Protein AF-X1VHM4-F1 (afdb_monomer_lite)

Secondary structure (DSSP, 8-state):
--PPPPP-EEEE-TTSEEEEEEGGGTEEEEEE--TTT-TTHHHHHHHHHHHH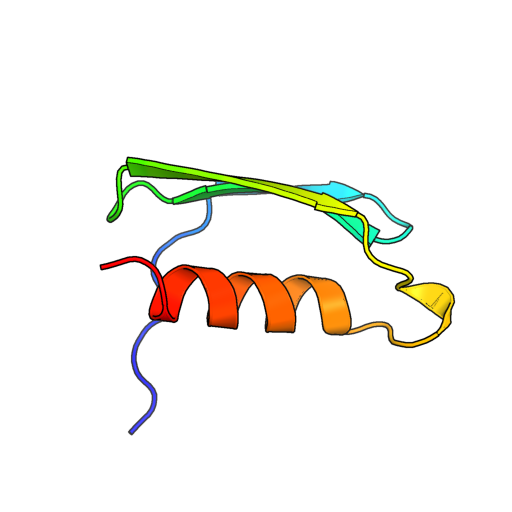--

Foldseek 3Di:
DDDDQADWDWDADPQAWTWTAGVVQRDIDTDGDRCVVPVCVNVVVVSVVSVVRD

pLDDT: mean 91.12, std 7.69, range [56.88, 97.69]

Structure (mmCIF, N/CA/C/O backbone):
data_AF-X1VHM4-F1
#
_entry.id   AF-X1VHM4-F1
#
loop_
_atom_site.group_PDB
_atom_site.id
_atom_site.type_symbol
_atom_site.label_atom_id
_atom_site.label_alt_id
_atom_site.label_comp_id
_atom_site.label_asym_id
_atom_site.label_entity_id
_atom_site.label_seq_id
_atom_site.pdbx_PDB_ins_code
_atom_site.Cartn_x
_atom_site.Cartn_y
_atom_site.Cartn_z
_atom_site.occupancy
_atom_site.B_iso_or_equiv
_atom_site.auth_seq_id
_atom_site.auth_comp_id
_atom_site.auth_asym_id
_atom_site.auth_atom_id
_atom_site.pdbx_PDB_model_num
ATOM 1 N N . PRO A 1 1 ? -5.189 -21.097 1.352 1.00 56.88 1 PRO A N 1
ATOM 2 C CA . PRO A 1 1 ? -6.441 -20.300 1.360 1.00 56.88 1 PRO A CA 1
ATOM 3 C C . PRO A 1 1 ? -6.131 -18.801 1.240 1.00 56.88 1 PRO A C 1
ATOM 5 O O . PRO A 1 1 ? -5.289 -18.307 1.986 1.00 56.88 1 PRO A O 1
ATOM 8 N N . PHE A 1 2 ? -6.750 -18.100 0.286 1.00 68.31 2 PHE A N 1
ATOM 9 C CA . PHE A 1 2 ? -6.588 -16.652 0.129 1.00 68.31 2 PHE A CA 1
ATOM 10 C C . PHE A 1 2 ? -7.152 -15.952 1.370 1.00 68.31 2 PHE A C 1
ATOM 12 O O . PHE A 1 2 ? -8.352 -16.025 1.625 1.00 68.31 2 PHE A O 1
ATOM 19 N N . LYS A 1 3 ? -6.282 -15.344 2.185 1.00 73.56 3 LYS A N 1
ATOM 20 C CA . LYS A 1 3 ? -6.731 -14.472 3.273 1.00 73.56 3 LYS A CA 1
ATOM 21 C C . LYS A 1 3 ? -7.170 -13.146 2.651 1.00 73.56 3 LYS A C 1
ATOM 23 O O . LYS A 1 3 ? -6.420 -12.631 1.819 1.00 73.56 3 LYS A O 1
ATOM 28 N N . PRO A 1 4 ? -8.340 -12.607 3.019 1.00 80.69 4 PRO A N 1
ATOM 29 C CA . PRO A 1 4 ? -8.722 -11.274 2.584 1.00 80.69 4 PRO A CA 1
ATOM 30 C C . PRO A 1 4 ? -7.671 -10.269 3.072 1.00 80.69 4 PRO A C 1
ATOM 32 O O . PRO A 1 4 ? -7.270 -10.289 4.235 1.00 80.69 4 PRO A O 1
ATOM 35 N N . THR A 1 5 ? -7.177 -9.435 2.161 1.00 83.81 5 THR A N 1
ATOM 36 C CA . THR A 1 5 ? -6.383 -8.251 2.507 1.00 83.81 5 THR A CA 1
ATOM 37 C C . THR A 1 5 ? -7.317 -7.184 3.074 1.00 83.81 5 THR A C 1
ATOM 39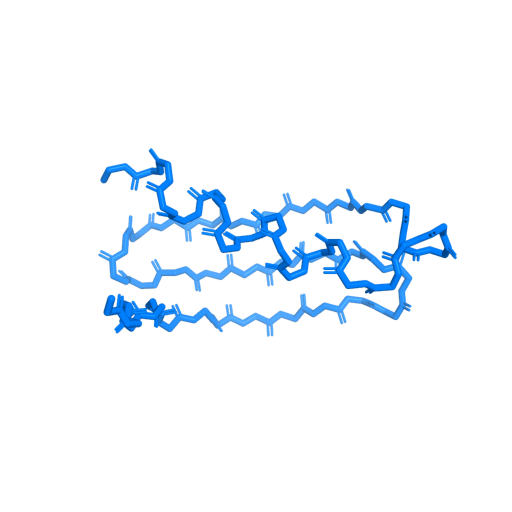 O O . THR A 1 5 ? -8.375 -6.981 2.478 1.00 83.81 5 THR A O 1
ATOM 42 N N . PRO A 1 6 ? -6.957 -6.511 4.182 1.00 91.12 6 PRO A N 1
ATOM 43 C CA . PRO A 1 6 ? -7.767 -5.424 4.719 1.00 91.12 6 PRO A CA 1
ATOM 44 C C . PRO A 1 6 ? -7.831 -4.257 3.731 1.00 91.12 6 PRO A C 1
ATOM 46 O O . PRO A 1 6 ? -6.955 -4.107 2.869 1.00 91.12 6 PRO A O 1
ATOM 49 N N . ASP A 1 7 ? -8.855 -3.421 3.891 1.00 94.00 7 ASP A N 1
ATOM 50 C CA . ASP A 1 7 ? -9.023 -2.221 3.082 1.00 94.00 7 ASP A CA 1
ATOM 51 C C . ASP A 1 7 ? -7.834 -1.272 3.261 1.00 94.00 7 ASP A C 1
ATOM 53 O O . ASP A 1 7 ? -7.361 -1.016 4.371 1.00 94.00 7 ASP A O 1
ATOM 57 N N . MET A 1 8 ? -7.353 -0.738 2.140 1.00 95.06 8 MET A N 1
ATOM 58 C CA . MET A 1 8 ? -6.275 0.244 2.092 1.00 95.06 8 MET A CA 1
ATOM 59 C C . MET A 1 8 ? -6.783 1.472 1.345 1.00 95.06 8 MET A C 1
ATOM 61 O O . MET A 1 8 ? -7.061 1.410 0.148 1.00 95.06 8 MET A O 1
ATOM 65 N N . ILE A 1 9 ? -6.897 2.593 2.051 1.00 97.50 9 ILE A N 1
ATOM 66 C CA . ILE A 1 9 ? -7.460 3.840 1.531 1.00 97.50 9 ILE A CA 1
ATOM 67 C C . ILE A 1 9 ? -6.309 4.804 1.269 1.00 97.50 9 ILE A C 1
ATOM 69 O O . ILE A 1 9 ? -5.576 5.159 2.190 1.00 97.50 9 ILE A O 1
ATOM 73 N N . GLY A 1 10 ? -6.118 5.226 0.022 1.00 96.31 10 GLY A N 1
ATOM 74 C CA . GLY A 1 10 ? -4.998 6.097 -0.315 1.00 96.31 10 GLY A CA 1
ATOM 75 C C . GLY A 1 10 ? -4.693 6.162 -1.800 1.00 96.31 10 GLY A C 1
ATOM 76 O O . GLY A 1 10 ? -5.545 5.866 -2.638 1.00 96.31 10 GLY A O 1
ATOM 77 N N . HIS A 1 11 ? -3.467 6.572 -2.117 1.00 96.31 11 HIS A N 1
ATOM 78 C CA . HIS A 1 11 ? -3.046 6.827 -3.487 1.00 96.31 11 HIS A CA 1
ATOM 79 C C . HIS A 1 11 ? -1.637 6.295 -3.766 1.00 96.31 11 HIS A C 1
ATOM 81 O O . HIS A 1 11 ? -0.729 6.384 -2.934 1.00 96.31 11 HIS A O 1
ATOM 87 N N . CY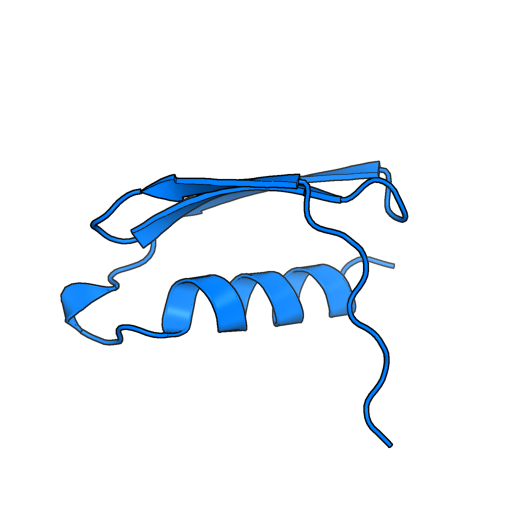S A 1 12 ? -1.438 5.789 -4.985 1.00 94.81 12 CYS A N 1
ATOM 88 C CA . CYS A 1 12 ? -0.122 5.482 -5.535 1.00 94.81 12 CYS A CA 1
ATOM 89 C C . CYS A 1 12 ? 0.246 6.493 -6.630 1.00 94.81 12 CYS A C 1
ATOM 91 O O . CYS A 1 12 ? -0.523 6.740 -7.556 1.00 94.81 12 CYS A O 1
ATOM 93 N N . GLY A 1 13 ? 1.428 7.092 -6.531 1.00 93.06 13 GLY A N 1
ATOM 94 C CA . GLY A 1 13 ? 1.995 7.902 -7.605 1.00 93.06 13 GLY A CA 1
ATOM 95 C C . GLY A 1 13 ? 2.366 7.046 -8.820 1.00 93.06 13 GLY A C 1
ATOM 96 O O . GLY A 1 13 ? 2.607 5.845 -8.699 1.00 93.06 13 GLY A O 1
ATOM 97 N N . SER A 1 14 ? 2.468 7.681 -9.988 1.00 89.31 14 SER A N 1
ATOM 98 C CA . SER A 1 14 ? 2.762 7.018 -11.269 1.00 89.31 14 SER A CA 1
ATOM 99 C C . SER A 1 14 ? 4.139 6.345 -11.341 1.00 89.31 14 SER A C 1
ATOM 101 O O . SER A 1 14 ? 4.366 5.526 -12.227 1.00 89.31 14 SER A O 1
ATOM 103 N N . THR A 1 15 ? 5.056 6.690 -10.432 1.00 89.75 15 THR A N 1
ATOM 104 C CA . THR A 1 15 ? 6.449 6.216 -10.426 1.00 89.75 15 THR A CA 1
ATOM 105 C C . THR A 1 15 ? 6.854 5.547 -9.109 1.00 89.75 15 THR A C 1
ATOM 107 O O . THR A 1 15 ? 8.024 5.575 -8.734 1.00 89.75 15 THR A O 1
ATOM 110 N N . GLY A 1 16 ? 5.903 4.951 -8.384 1.00 91.69 16 GLY A N 1
ATOM 111 C CA . GLY A 1 16 ? 6.199 4.099 -7.224 1.00 91.69 16 GLY A CA 1
ATOM 112 C C . GLY A 1 16 ? 6.126 4.765 -5.849 1.00 91.69 16 GLY A C 1
ATOM 113 O O . GLY A 1 16 ? 6.494 4.131 -4.862 1.00 91.69 16 GLY A O 1
ATOM 114 N N . SER A 1 17 ? 5.644 6.004 -5.741 1.00 95.69 17 SER A N 1
ATOM 115 C CA . SER A 1 17 ? 5.291 6.598 -4.441 1.00 95.69 17 SER A CA 1
ATOM 116 C C . SER A 1 17 ? 3.972 6.021 -3.924 1.00 95.69 17 SER A C 1
ATOM 118 O O . SER A 1 17 ? 3.055 5.799 -4.710 1.00 95.69 17 SER A O 1
ATOM 120 N N . VAL A 1 18 ? 3.842 5.805 -2.617 1.00 96.81 18 VAL A N 1
ATOM 121 C CA . VAL A 1 18 ? 2.612 5.306 -1.980 1.00 96.81 18 VAL A CA 1
ATOM 122 C C . VAL A 1 18 ? 2.303 6.085 -0.706 1.00 96.81 18 VAL A C 1
ATOM 124 O O . VAL A 1 18 ? 3.219 6.446 0.030 1.00 96.81 18 VAL A O 1
ATOM 127 N N . ALA A 1 19 ? 1.018 6.323 -0.446 1.00 97.62 19 ALA A N 1
ATOM 128 C CA . ALA A 1 19 ? 0.508 6.845 0.819 1.00 97.62 19 ALA A CA 1
ATOM 129 C C . ALA A 1 19 ? -0.891 6.265 1.074 1.00 97.62 19 ALA A C 1
ATOM 131 O O . ALA A 1 19 ? -1.835 6.596 0.355 1.00 97.62 19 ALA A O 1
ATOM 132 N N . PHE A 1 20 ? -1.010 5.380 2.063 1.00 97.62 20 PHE A N 1
ATOM 133 C CA . PHE A 1 20 ? -2.235 4.649 2.389 1.00 97.62 20 PHE A CA 1
ATOM 134 C C . PHE A 1 20 ? -2.486 4.609 3.895 1.00 97.62 20 PHE A C 1
ATOM 136 O O . PHE A 1 20 ? -1.552 4.490 4.684 1.00 97.62 20 PHE A O 1
ATOM 143 N N . TYR A 1 21 ? -3.757 4.653 4.274 1.00 97.69 21 TYR A N 1
ATOM 144 C CA . TYR A 1 21 ? -4.258 4.352 5.609 1.00 97.69 21 TYR A CA 1
ATOM 145 C C . TYR A 1 21 ? -4.944 2.979 5.609 1.00 97.69 21 TYR A C 1
ATOM 147 O O . TYR A 1 21 ? -5.660 2.646 4.660 1.00 97.69 21 TYR A O 1
ATOM 155 N N . VAL A 1 22 ? -4.721 2.187 6.660 1.00 96.31 22 VAL A N 1
ATOM 156 C CA . VAL A 1 22 ? -5.314 0.853 6.854 1.00 96.31 22 VAL A CA 1
ATOM 157 C C . VAL A 1 22 ? -6.183 0.887 8.115 1.00 96.31 22 VAL A C 1
ATOM 159 O O . VAL A 1 22 ? -5.642 0.716 9.210 1.00 96.31 22 VAL A O 1
ATOM 162 N N . PRO A 1 23 ? -7.510 1.103 7.993 1.00 96.31 23 PRO A N 1
ATOM 163 C CA . PRO A 1 23 ? -8.383 1.335 9.147 1.00 96.31 23 PRO A CA 1
ATOM 164 C C . PRO A 1 23 ? -8.387 0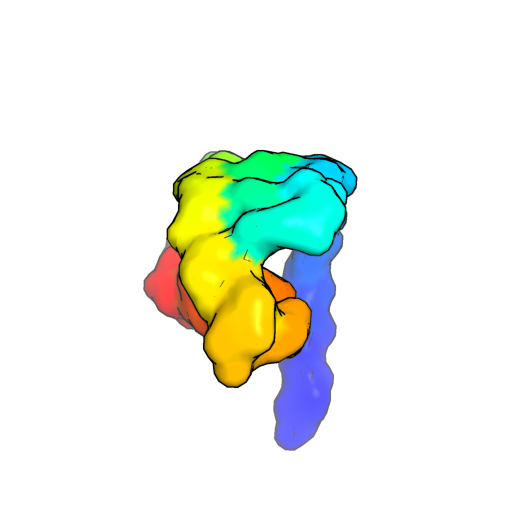.191 10.163 1.00 96.31 23 PRO A C 1
ATOM 166 O O . PRO A 1 23 ? -8.320 0.434 11.360 1.00 96.31 23 PRO A O 1
ATOM 169 N N . ASP A 1 24 ? -8.392 -1.056 9.682 1.00 93.81 24 ASP A N 1
ATOM 170 C CA . ASP A 1 24 ? -8.416 -2.266 10.522 1.00 93.81 24 ASP A CA 1
ATOM 171 C C . ASP A 1 24 ? -7.215 -2.365 11.481 1.00 93.81 24 ASP A C 1
ATOM 173 O O . ASP A 1 24 ? -7.297 -2.996 12.531 1.00 93.81 24 ASP A O 1
ATOM 177 N N . LYS A 1 25 ? -6.095 -1.720 11.130 1.00 93.56 25 LYS A N 1
ATOM 178 C CA . LYS A 1 25 ? -4.837 -1.754 11.891 1.00 93.56 25 LYS A CA 1
ATOM 179 C C . LYS A 1 25 ? -4.443 -0.412 12.498 1.00 93.56 25 LYS A C 1
ATOM 181 O O . LYS A 1 25 ? -3.423 -0.348 13.173 1.00 93.56 25 LYS A O 1
ATOM 186 N N . ASP A 1 26 ? -5.204 0.640 12.220 1.00 95.19 26 ASP A N 1
ATOM 187 C CA . ASP A 1 26 ? -4.878 2.025 12.562 1.00 95.19 26 ASP A CA 1
ATOM 188 C C . ASP A 1 26 ? -3.429 2.427 12.213 1.00 95.19 26 ASP A C 1
ATOM 190 O O . ASP A 1 26 ? -2.697 3.024 13.003 1.00 95.19 26 ASP A O 1
ATOM 194 N N . ILE A 1 27 ? -2.986 2.066 11.002 1.00 95.38 27 ILE A N 1
ATOM 195 C CA . ILE A 1 27 ? -1.636 2.386 10.516 1.00 95.38 27 ILE A CA 1
ATOM 196 C C . ILE A 1 27 ? -1.652 3.192 9.227 1.00 95.38 27 ILE A C 1
ATOM 198 O O . ILE A 1 27 ? -2.514 3.027 8.361 1.00 95.38 27 ILE A O 1
ATOM 202 N N . TYR A 1 28 ? -0.605 3.998 9.068 1.00 97.00 28 TYR A N 1
ATOM 203 C CA . TYR A 1 28 ? -0.281 4.702 7.835 1.00 97.00 28 TYR A CA 1
ATOM 204 C C . TYR A 1 28 ? 0.951 4.070 7.186 1.00 97.00 28 TYR A C 1
ATOM 206 O O . TYR A 1 28 ? 1.977 3.865 7.834 1.00 97.00 28 TYR A O 1
ATOM 214 N N . ILE A 1 29 ? 0.864 3.789 5.888 1.00 96.50 29 ILE A N 1
ATOM 215 C CA . ILE A 1 29 ? 1.961 3.285 5.064 1.00 96.50 29 ILE A CA 1
ATOM 216 C C . ILE A 1 29 ? 2.303 4.363 4.040 1.00 96.50 29 ILE A C 1
ATOM 218 O O . ILE A 1 29 ? 1.505 4.663 3.154 1.00 96.50 29 ILE A O 1
ATOM 222 N N . THR A 1 30 ? 3.500 4.935 4.148 1.00 97.38 30 THR A N 1
ATOM 223 C CA . THR A 1 30 ? 4.031 5.923 3.202 1.00 97.38 30 THR A CA 1
ATOM 224 C C . THR A 1 30 ? 5.430 5.529 2.751 1.00 97.38 30 THR A C 1
ATOM 226 O O . THR A 1 30 ? 6.190 4.936 3.519 1.00 97.38 30 THR A O 1
ATOM 229 N N . GLY A 1 31 ? 5.781 5.822 1.503 1.00 95.56 31 GLY A N 1
ATOM 230 C CA . GLY A 1 31 ? 7.124 5.557 1.002 1.00 95.56 31 GLY A CA 1
ATOM 231 C C . GLY A 1 31 ? 7.238 5.598 -0.512 1.00 95.56 31 GLY A C 1
ATOM 232 O O . GLY A 1 31 ? 6.316 5.986 -1.227 1.00 95.56 31 GLY A O 1
ATOM 233 N N . THR A 1 32 ? 8.402 5.182 -1.002 1.00 95.44 32 THR A N 1
ATOM 234 C CA . THR A 1 32 ? 8.704 5.087 -2.432 1.00 95.44 32 THR A CA 1
ATOM 235 C C . THR A 1 32 ? 9.394 3.764 -2.740 1.00 95.44 32 THR A C 1
ATOM 237 O O . THR A 1 32 ? 10.065 3.178 -1.889 1.00 95.44 32 THR A O 1
ATOM 240 N N . VAL A 1 33 ? 9.224 3.280 -3.967 1.00 94.00 33 VAL A N 1
ATOM 241 C CA . VAL A 1 33 ? 9.943 2.122 -4.503 1.00 94.00 33 VAL A CA 1
ATOM 242 C C . VAL A 1 33 ? 10.486 2.443 -5.887 1.00 94.00 33 VAL A C 1
ATOM 244 O O . VAL A 1 33 ? 9.902 3.230 -6.628 1.00 94.00 33 VAL A O 1
ATOM 247 N N . ASN A 1 34 ? 11.563 1.767 -6.288 1.00 91.50 34 ASN A N 1
ATOM 248 C CA . ASN A 1 34 ? 11.998 1.790 -7.682 1.00 91.50 34 ASN A CA 1
ATOM 249 C C . ASN A 1 34 ? 11.083 0.888 -8.534 1.00 91.50 34 ASN A C 1
ATOM 251 O O . ASN A 1 34 ? 11.392 -0.275 -8.805 1.00 91.50 34 ASN A O 1
ATOM 255 N N . GLN A 1 35 ? 9.919 1.424 -8.912 1.00 89.00 35 GLN A N 1
ATOM 256 C CA . GLN A 1 35 ? 8.897 0.708 -9.680 1.00 89.00 35 GLN A CA 1
ATOM 257 C C . GLN A 1 35 ? 9.316 0.453 -11.132 1.00 89.00 35 GLN A C 1
ATOM 259 O O . GLN A 1 35 ? 8.918 -0.561 -11.700 1.00 89.00 35 GLN A O 1
ATOM 264 N N . GLN A 1 36 ? 10.141 1.321 -11.726 1.00 89.38 36 GLN A N 1
ATOM 265 C CA . GLN A 1 36 ? 10.573 1.176 -13.120 1.00 89.38 36 GLN A CA 1
ATOM 266 C C . GLN A 1 36 ? 11.325 -0.142 -13.349 1.00 89.38 36 GLN A C 1
ATOM 268 O O . GLN A 1 36 ? 11.158 -0.780 -14.385 1.00 89.38 36 GLN A O 1
ATOM 273 N N . ALA A 1 37 ? 12.090 -0.598 -12.354 1.00 86.88 37 ALA A N 1
ATOM 274 C CA . ALA A 1 37 ? 12.715 -1.915 -12.388 1.00 86.88 37 ALA A CA 1
ATOM 275 C C . ALA A 1 37 ? 11.713 -3.068 -12.164 1.00 86.88 37 ALA A C 1
ATOM 277 O O . ALA A 1 37 ? 11.942 -4.178 -12.643 1.00 86.88 37 ALA A O 1
ATOM 278 N N . ARG A 1 38 ? 10.632 -2.849 -11.391 1.00 88.75 38 ARG A N 1
ATOM 279 C CA . ARG A 1 38 ? 9.661 -3.882 -10.966 1.00 88.75 38 ARG A CA 1
ATOM 280 C C . ARG A 1 38 ? 8.242 -3.291 -10.789 1.00 88.75 38 ARG A C 1
ATOM 282 O O . ARG A 1 38 ? 7.897 -2.882 -9.678 1.00 88.75 38 ARG A O 1
ATOM 289 N N . PRO A 1 39 ? 7.376 -3.318 -11.824 1.00 85.88 39 PRO A N 1
ATOM 290 C CA . PRO A 1 39 ? 6.091 -2.599 -11.833 1.00 85.88 39 PRO A CA 1
ATOM 291 C C . PRO A 1 39 ? 5.127 -2.914 -10.678 1.00 85.88 39 PRO A C 1
ATOM 293 O O . PRO A 1 39 ? 4.394 -2.041 -10.220 1.00 85.88 39 PRO A O 1
ATOM 296 N N . ASN A 1 40 ? 5.162 -4.145 -10.162 1.00 90.19 40 ASN A N 1
ATOM 297 C CA . ASN A 1 40 ? 4.227 -4.628 -9.139 1.00 90.19 40 ASN A CA 1
ATOM 298 C C . ASN A 1 40 ? 4.763 -4.508 -7.701 1.00 90.19 40 ASN A C 1
ATOM 300 O O . ASN A 1 40 ? 4.089 -4.922 -6.755 1.00 90.19 40 ASN A O 1
ATOM 304 N N . ILE A 1 41 ? 5.987 -3.997 -7.515 1.00 94.62 41 ILE A N 1
ATOM 305 C CA . ILE A 1 41 ? 6.683 -4.082 -6.223 1.00 94.62 41 ILE A CA 1
ATOM 306 C C . ILE A 1 41 ? 6.007 -3.244 -5.129 1.00 94.62 41 ILE A C 1
ATOM 308 O O . ILE A 1 41 ? 6.007 -3.665 -3.975 1.00 94.62 41 ILE A O 1
ATOM 312 N N . ALA A 1 42 ? 5.380 -2.116 -5.486 1.00 93.62 42 ALA A N 1
ATOM 313 C CA . ALA A 1 42 ? 4.690 -1.238 -4.540 1.00 93.62 42 ALA A CA 1
ATOM 314 C C . ALA A 1 42 ? 3.568 -1.985 -3.798 1.00 93.62 42 ALA A C 1
ATOM 316 O O . ALA A 1 42 ? 3.602 -2.115 -2.577 1.00 93.62 42 ALA A O 1
ATOM 317 N N . PHE A 1 43 ? 2.620 -2.567 -4.538 1.00 91.56 43 PHE A N 1
ATOM 318 C CA . PHE A 1 43 ? 1.491 -3.296 -3.953 1.00 91.56 43 PHE A CA 1
ATOM 319 C C . PHE A 1 43 ? 1.927 -4.569 -3.219 1.00 91.56 43 PHE A C 1
ATOM 321 O O . PHE A 1 43 ? 1.431 -4.849 -2.131 1.00 91.56 43 PHE A O 1
ATOM 328 N N . GLN A 1 44 ? 2.905 -5.313 -3.750 1.00 92.88 44 GLN A N 1
ATOM 329 C CA . GLN A 1 44 ? 3.446 -6.489 -3.058 1.00 92.88 44 GLN A CA 1
ATOM 330 C C . GLN A 1 44 ? 4.097 -6.130 -1.718 1.00 92.88 44 GLN A C 1
ATOM 332 O O . GLN A 1 44 ? 3.941 -6.868 -0.744 1.00 92.88 44 GLN A O 1
ATOM 337 N N . LEU A 1 45 ? 4.832 -5.016 -1.663 1.00 93.88 45 LEU A N 1
ATOM 338 C CA . LEU A 1 45 ? 5.442 -4.530 -0.431 1.00 93.88 45 LEU A CA 1
ATOM 339 C C . LEU A 1 45 ? 4.371 -4.127 0.586 1.00 93.88 45 LEU A C 1
ATOM 341 O O . LEU A 1 45 ? 4.459 -4.551 1.734 1.00 93.88 45 LEU A O 1
ATOM 345 N N . MET A 1 46 ? 3.340 -3.387 0.165 1.00 94.00 46 MET A N 1
ATOM 346 C CA . MET A 1 46 ? 2.243 -2.981 1.053 1.00 94.00 46 MET A CA 1
ATOM 347 C C . MET A 1 46 ? 1.534 -4.190 1.674 1.00 94.00 46 MET A C 1
ATOM 349 O O . MET A 1 46 ? 1.405 -4.257 2.893 1.00 94.00 46 MET A O 1
ATOM 353 N N . ILE A 1 47 ? 1.177 -5.200 0.872 1.00 92.88 47 ILE A N 1
ATOM 3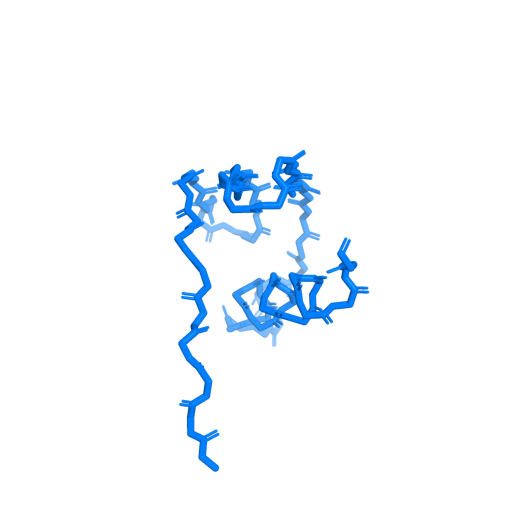54 C CA . ILE A 1 47 ? 0.548 -6.436 1.374 1.00 92.88 47 ILE A CA 1
ATOM 355 C C . ILE A 1 47 ? 1.457 -7.147 2.387 1.00 92.88 47 ILE A C 1
ATOM 357 O O . ILE A 1 47 ? 0.981 -7.675 3.393 1.00 92.88 47 ILE A O 1
ATOM 361 N N . LYS A 1 48 ? 2.775 -7.170 2.155 1.00 92.75 48 LYS A N 1
ATOM 362 C CA . LYS A 1 48 ? 3.729 -7.758 3.108 1.00 92.75 48 LYS A CA 1
ATOM 363 C C . LYS A 1 48 ? 3.789 -6.969 4.413 1.00 92.75 48 LYS A C 1
ATOM 365 O O . LYS A 1 48 ? 3.729 -7.588 5.467 1.00 92.75 48 LYS A O 1
ATOM 370 N N . ILE A 1 49 ? 3.875 -5.639 4.349 1.00 93.69 49 ILE A N 1
ATOM 371 C CA . ILE A 1 49 ? 3.901 -4.762 5.531 1.00 93.69 49 ILE A CA 1
ATOM 372 C C . ILE A 1 49 ? 2.646 -4.982 6.378 1.00 93.69 49 ILE A C 1
ATOM 374 O O . ILE A 1 49 ? 2.758 -5.263 7.566 1.00 93.69 49 ILE A O 1
ATOM 378 N N . VAL A 1 50 ? 1.466 -4.951 5.757 1.00 92.94 50 VAL A N 1
ATOM 379 C CA . VAL A 1 50 ? 0.182 -5.165 6.439 1.00 92.94 50 VAL A CA 1
ATOM 380 C C . VAL A 1 50 ? 0.131 -6.514 7.161 1.00 92.94 50 VAL A C 1
ATOM 382 O O . VAL A 1 50 ? -0.384 -6.594 8.270 1.00 92.94 50 VAL A O 1
ATOM 385 N N . ASN A 1 51 ? 0.690 -7.573 6.570 1.00 90.06 51 ASN A N 1
ATOM 386 C CA . ASN A 1 51 ? 0.734 -8.895 7.202 1.00 90.06 51 ASN A CA 1
ATOM 387 C C . ASN A 1 51 ? 1.788 -9.022 8.319 1.00 90.06 51 ASN A C 1
ATOM 389 O O . ASN A 1 51 ? 1.713 -9.960 9.112 1.00 90.06 51 ASN A O 1
ATOM 393 N N . LEU A 1 52 ? 2.786 -8.133 8.361 1.00 91.56 52 LEU A N 1
ATOM 394 C CA . LEU A 1 52 ? 3.838 -8.126 9.383 1.00 91.56 52 LEU A CA 1
ATOM 395 C C . LEU A 1 52 ? 3.454 -7.299 10.612 1.00 91.56 52 LEU A C 1
ATOM 397 O O . LEU A 1 52 ? 3.881 -7.624 11.720 1.00 91.56 52 LEU A O 1
ATOM 401 N N . VAL A 1 53 ? 2.660 -6.246 10.424 1.00 87.44 53 VAL A N 1
ATOM 402 C CA . VAL A 1 53 ? 2.140 -5.428 11.521 1.00 87.44 53 VAL A CA 1
ATOM 403 C C . VAL A 1 53 ? 1.006 -6.193 12.206 1.00 87.44 53 VAL A C 1
ATOM 405 O O . VAL A 1 53 ? 0.04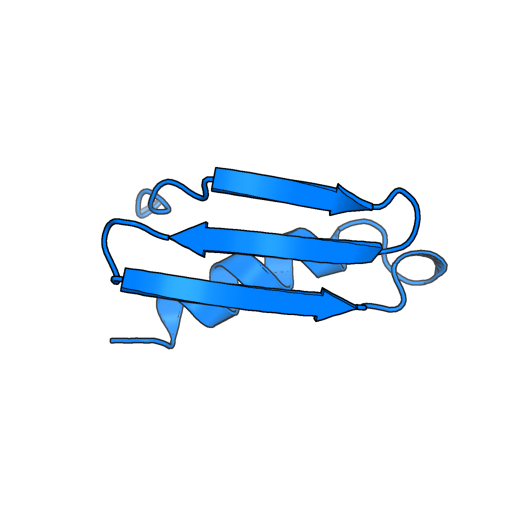6 -6.595 11.545 1.00 87.44 53 VAL A O 1
ATOM 408 N N . ARG A 1 54 ? 1.142 -6.444 13.513 1.00 72.94 54 ARG A N 1
ATOM 409 C CA . ARG A 1 54 ? 0.150 -7.177 14.314 1.00 72.94 54 ARG A CA 1
ATOM 410 C C . ARG A 1 54 ? -1.024 -6.281 14.649 1.00 72.94 54 ARG A C 1
ATOM 412 O O . ARG A 1 54 ? -0.773 -5.264 15.321 1.00 72.94 54 ARG A O 1
#

Sequence (54 aa):
PFKPTPDMIGHCGSTGSVAFYVPDKDIYITGTVNQQARPNIAFQLMIKIVNLVR

Radius of gyration: 11.26 Å; chains: 1; bounding box: 22×28×27 Å

Organism: NCBI:txid412755